Protein AF-A0A846HP30-F1 (afdb_monomer)

Nearest PDB structures (foldseek):
  5xkt-assembly1_B  TM=9.810E-01  e=1.818E-07  Klebsiella pneumoniae subsp. rhinoscleromatis SB3432
  4hi0-assembly1_F  TM=8.805E-01  e=5.257E-05  Helicobacter pylori 26695
  1ng1-assembly1_A  TM=4.814E-01  e=5.343E+00  Thermus aquaticus
  2ffh-assembly1_A  TM=5.112E-01  e=6.933E+00  Thermus aquaticus

InterPro domains:
  IPR003495 CobW/HypB/UreG, nucleotide-binding domain [PF02492] (8-78)
  IPR004400 Urease accessory protein UreG [PTHR31715] (8-79)
  IPR027417 P-loop containing nucleoside triphosphate hydrolase [G3DSA:3.40.50.300] (8-79)

Mean predicted aligned error: 4.01 Å

pLDDT: mean 90.54, std 11.27, range [45.75, 97.69]

Organism: NCBI:txid1304833

Structure (mmCIF, N/CA/C/O backbone):
data_AF-A0A846HP30-F1
#
_entry.id   AF-A0A846HP30-F1
#
loop_
_atom_site.group_PDB
_atom_site.id
_atom_site.type_symbol
_atom_site.label_atom_id
_atom_site.label_alt_id
_atom_site.label_comp_id
_atom_site.label_asym_id
_atom_site.label_entity_id
_atom_site.label_seq_id
_atom_site.pdbx_PDB_ins_code
_atom_site.Cartn_x
_atom_site.Cartn_y
_atom_site.Cartn_z
_atom_site.occupancy
_atom_site.B_iso_or_equiv
_atom_site.auth_seq_id
_atom_site.auth_comp_id
_atom_site.auth_asym_id
_atom_site.auth_atom_id
_atom_site.pdbx_PDB_model_num
ATOM 1 N N . MET A 1 1 ? 9.093 17.611 -6.380 1.00 45.75 1 MET A N 1
ATOM 2 C CA . MET A 1 1 ? 8.621 16.208 -6.385 1.00 45.75 1 MET A CA 1
ATOM 3 C C . MET A 1 1 ? 8.299 15.698 -4.975 1.00 45.75 1 MET A C 1
ATOM 5 O O . MET A 1 1 ? 7.254 15.092 -4.816 1.00 45.75 1 MET A O 1
ATOM 9 N N . TYR A 1 2 ? 9.090 16.030 -3.942 1.00 48.38 2 TYR A N 1
ATOM 10 C CA . TYR A 1 2 ? 8.841 15.603 -2.548 1.00 48.38 2 TYR A CA 1
ATOM 11 C C . TYR A 1 2 ? 7.573 16.161 -1.870 1.00 48.38 2 TYR A C 1
ATOM 13 O O . TYR A 1 2 ? 6.944 15.467 -1.080 1.00 48.38 2 TYR A O 1
ATOM 21 N N . THR A 1 3 ? 7.146 17.388 -2.176 1.00 52.72 3 THR A N 1
ATOM 22 C CA . THR A 1 3 ? 5.976 18.006 -1.519 1.00 52.72 3 THR A CA 1
ATOM 23 C C . THR A 1 3 ? 4.628 17.422 -1.956 1.00 52.72 3 THR A C 1
ATOM 25 O O . THR A 1 3 ? 3.675 17.464 -1.186 1.00 52.72 3 THR A O 1
ATOM 28 N N . GLY A 1 4 ? 4.535 16.854 -3.165 1.00 54.75 4 GLY A N 1
ATOM 29 C CA . GLY A 1 4 ? 3.291 16.271 -3.684 1.00 54.75 4 GLY A CA 1
ATOM 30 C C . GLY A 1 4 ? 2.993 14.866 -3.149 1.00 54.75 4 GLY A C 1
ATOM 31 O O . GLY A 1 4 ? 1.837 14.548 -2.884 1.00 54.75 4 GLY A O 1
ATOM 32 N N . ILE A 1 5 ? 4.035 14.054 -2.940 1.00 58.38 5 ILE A N 1
ATOM 33 C CA . ILE A 1 5 ? 3.927 12.679 -2.421 1.00 58.38 5 ILE A CA 1
ATOM 34 C C . ILE A 1 5 ? 3.408 12.698 -0.975 1.00 58.38 5 ILE A C 1
ATOM 36 O O . ILE A 1 5 ? 2.473 11.980 -0.628 1.00 58.38 5 ILE A O 1
ATOM 40 N N . LEU A 1 6 ? 3.909 13.631 -0.158 1.00 64.19 6 LEU A N 1
ATOM 41 C CA . LEU A 1 6 ? 3.519 13.740 1.249 1.00 64.19 6 LEU A CA 1
ATOM 42 C C . LEU A 1 6 ? 2.038 14.087 1.459 1.00 64.19 6 LEU A C 1
ATOM 44 O O . LEU A 1 6 ? 1.446 13.610 2.423 1.00 64.19 6 LEU A O 1
ATOM 48 N N . LEU A 1 7 ? 1.415 14.886 0.582 1.00 79.12 7 LEU A N 1
ATOM 49 C CA . LEU A 1 7 ? 0.015 15.297 0.764 1.00 79.12 7 LEU A CA 1
ATOM 50 C C . LEU A 1 7 ? -0.959 14.129 0.597 1.00 79.12 7 LEU A C 1
ATOM 52 O O . LEU A 1 7 ? -1.865 13.964 1.416 1.00 79.12 7 LEU A O 1
ATOM 56 N N . LYS A 1 8 ? -0.758 13.299 -0.434 1.00 89.00 8 LYS A N 1
ATOM 57 C CA . LYS A 1 8 ? -1.588 12.109 -0.653 1.00 89.00 8 LYS A CA 1
ATOM 58 C C . LYS A 1 8 ? -1.430 11.139 0.515 1.00 89.00 8 LYS A C 1
ATOM 60 O O . LYS A 1 8 ? -2.427 10.729 1.108 1.00 89.00 8 LYS A O 1
ATOM 65 N N . THR A 1 9 ? -0.194 10.807 0.873 1.00 89.88 9 THR A N 1
ATOM 66 C CA . THR A 1 9 ? 0.083 9.805 1.908 1.00 89.88 9 THR A CA 1
ATOM 67 C C . THR A 1 9 ? -0.387 10.282 3.286 1.00 89.88 9 THR A C 1
ATOM 69 O O . THR A 1 9 ? -0.994 9.509 4.026 1.00 89.88 9 THR A O 1
ATOM 72 N N . ALA A 1 10 ? -0.253 11.575 3.607 1.00 92.00 10 ALA A N 1
ATOM 73 C CA . ALA A 1 10 ? -0.804 12.155 4.835 1.00 92.00 10 ALA A CA 1
ATOM 74 C C . ALA A 1 10 ? -2.342 12.105 4.890 1.00 92.00 10 ALA A C 1
ATOM 76 O O . ALA A 1 10 ? -2.905 11.796 5.944 1.00 92.00 10 ALA A O 1
ATOM 77 N N . ALA A 1 11 ? -3.032 12.360 3.772 1.00 94.81 11 ALA A N 1
ATOM 78 C CA . ALA A 1 11 ? -4.488 12.225 3.712 1.00 94.81 11 ALA A CA 1
ATOM 79 C C . ALA A 1 11 ? -4.926 10.776 3.993 1.00 94.81 11 ALA A C 1
ATOM 81 O O . ALA A 1 11 ? -5.828 10.550 4.801 1.00 94.81 11 ALA A O 1
ATOM 82 N N . VAL A 1 12 ? -4.224 9.793 3.413 1.00 96.50 12 VAL A N 1
ATOM 83 C CA . VAL A 1 12 ? -4.480 8.363 3.658 1.00 96.50 12 VAL A CA 1
ATOM 84 C C . VAL A 1 12 ? -4.273 7.998 5.132 1.00 96.50 12 VAL A C 1
ATOM 86 O O . VAL A 1 12 ? -5.104 7.278 5.689 1.00 96.50 12 VAL A O 1
ATOM 89 N N . VAL A 1 13 ? -3.241 8.530 5.805 1.00 96.94 13 VAL A N 1
ATOM 90 C CA . VAL A 1 13 ? -3.050 8.340 7.260 1.00 96.94 13 VAL A CA 1
ATOM 91 C C . VAL A 1 13 ? -4.279 8.809 8.040 1.00 96.94 13 VAL A C 1
ATOM 93 O O . VAL A 1 13 ? -4.774 8.075 8.899 1.00 96.94 13 VAL A O 1
ATOM 96 N N . GLY A 1 14 ? -4.768 10.020 7.753 1.00 96.38 14 GLY A N 1
ATOM 97 C CA . GLY A 1 14 ? -5.939 10.591 8.422 1.00 96.38 14 GLY A CA 1
ATOM 98 C C . GLY A 1 14 ? -7.184 9.723 8.242 1.00 96.38 14 GLY A C 1
ATOM 99 O O . GLY A 1 14 ? -7.843 9.372 9.223 1.00 96.38 14 GLY A O 1
ATOM 100 N N . SER A 1 15 ? -7.453 9.298 7.006 1.00 96.75 15 SER A N 1
ATOM 101 C CA . SER A 1 15 ? -8.564 8.398 6.688 1.00 96.75 15 SER A CA 1
ATOM 102 C C . SER A 1 15 ? -8.444 7.055 7.411 1.00 96.75 15 SER A C 1
ATOM 104 O O . SER A 1 15 ? -9.406 6.618 8.040 1.00 96.75 15 SER A O 1
ATOM 106 N N . CYS A 1 16 ? -7.268 6.418 7.394 1.00 97.69 16 CYS A N 1
ATOM 107 C CA . CYS A 1 16 ? -7.054 5.138 8.075 1.00 97.69 16 CYS A CA 1
ATOM 108 C C . CYS A 1 16 ? -7.328 5.253 9.575 1.00 97.69 16 CYS A C 1
ATOM 110 O O . CYS A 1 16 ? -8.089 4.459 10.122 1.00 97.69 16 CYS A O 1
ATOM 112 N N . LYS A 1 17 ? -6.777 6.275 10.241 1.00 96.56 17 LYS A N 1
ATOM 113 C CA . LYS A 1 17 ? -6.980 6.477 11.683 1.00 96.56 17 LYS A CA 1
ATOM 114 C C . LYS A 1 17 ? -8.447 6.714 12.042 1.00 96.56 17 LYS A C 1
ATOM 116 O O . LYS A 1 17 ? -8.892 6.199 13.059 1.00 96.56 17 LYS A O 1
ATOM 121 N N . GLY A 1 18 ? -9.199 7.428 11.202 1.00 97.31 18 GLY A N 1
ATOM 122 C CA . GLY A 1 18 ? -10.628 7.669 11.425 1.00 97.31 18 GLY A CA 1
ATOM 123 C C . GLY A 1 18 ? -11.535 6.462 11.149 1.00 97.31 18 GLY A C 1
ATOM 124 O O . GLY A 1 18 ? -12.638 6.396 11.686 1.00 97.31 18 GLY A O 1
ATOM 125 N N . MET A 1 19 ? -11.096 5.512 10.316 1.00 97.25 19 MET A N 1
ATOM 126 C CA . MET A 1 19 ? -11.932 4.398 9.843 1.00 97.25 19 MET A CA 1
ATOM 127 C C . MET A 1 19 ? -11.573 3.038 10.449 1.00 97.25 19 MET A C 1
ATOM 129 O O . MET A 1 19 ? -12.455 2.188 10.566 1.00 97.25 19 MET A O 1
ATOM 133 N N . ARG A 1 20 ? -10.317 2.824 10.862 1.00 96.69 20 ARG A N 1
ATOM 134 C CA . ARG A 1 20 ? -9.787 1.506 11.268 1.00 96.69 20 ARG A CA 1
ATOM 135 C C . ARG A 1 20 ? -10.490 0.846 12.455 1.00 96.69 20 ARG A C 1
ATOM 137 O O . ARG A 1 20 ? -10.374 -0.359 12.622 1.00 96.69 20 ARG A O 1
ATOM 144 N N . GLU A 1 21 ? -11.186 1.621 13.285 1.00 96.44 21 GLU A N 1
ATOM 145 C CA . GLU A 1 21 ? -11.947 1.091 14.427 1.00 96.44 21 GLU A CA 1
ATOM 146 C C . GLU A 1 21 ? -13.323 0.553 14.017 1.00 96.44 21 GLU A C 1
ATOM 148 O O . GLU A 1 21 ? -13.900 -0.272 14.719 1.00 96.44 21 GLU A O 1
ATOM 153 N N . LYS A 1 22 ? -13.861 1.024 12.887 1.00 97.62 22 LYS A N 1
ATOM 154 C CA . LYS A 1 22 ? -15.215 0.690 12.417 1.00 97.62 22 LYS A CA 1
ATOM 155 C C . LYS A 1 22 ? -15.215 -0.245 11.217 1.00 97.62 22 LYS A C 1
ATOM 157 O O . LYS A 1 22 ? -16.194 -0.951 11.001 1.00 97.62 22 LYS A O 1
ATOM 162 N N . TYR A 1 23 ? -14.142 -0.233 10.433 1.00 97.50 23 TYR A N 1
ATOM 163 C CA . TYR A 1 23 ? -14.054 -0.959 9.176 1.00 97.50 23 TYR A CA 1
ATOM 164 C C . TYR A 1 23 ? -12.799 -1.823 9.131 1.00 97.50 23 TYR A C 1
ATOM 166 O O . TYR A 1 23 ? -11.722 -1.407 9.564 1.00 97.50 23 TYR A O 1
ATOM 174 N N . ASN A 1 24 ? -12.931 -3.012 8.542 1.00 96.19 24 ASN A N 1
ATOM 175 C CA . ASN A 1 24 ? -11.784 -3.840 8.207 1.00 96.19 24 ASN A CA 1
ATOM 176 C C . ASN A 1 24 ? -11.166 -3.330 6.900 1.00 96.19 24 ASN A C 1
ATOM 178 O O . ASN A 1 24 ? -11.697 -3.589 5.824 1.00 96.19 24 ASN A O 1
ATOM 182 N N . ILE A 1 25 ? -10.095 -2.545 7.013 1.00 97.12 25 ILE A N 1
ATOM 183 C CA . ILE A 1 25 ? -9.426 -1.892 5.883 1.00 97.12 25 ILE A CA 1
ATOM 184 C C . ILE A 1 25 ? -7.943 -2.253 5.840 1.00 97.12 25 ILE A C 1
ATOM 186 O O . ILE A 1 25 ? -7.323 -2.466 6.885 1.00 97.12 25 ILE A O 1
ATOM 190 N N . ALA A 1 26 ? -7.393 -2.247 4.630 1.00 97.69 26 ALA A N 1
ATOM 191 C CA . ALA A 1 26 ? -5.974 -2.372 4.325 1.00 97.69 26 ALA A CA 1
ATOM 192 C C . ALA A 1 26 ? -5.588 -1.346 3.244 1.00 97.69 26 ALA A C 1
ATOM 194 O O . ALA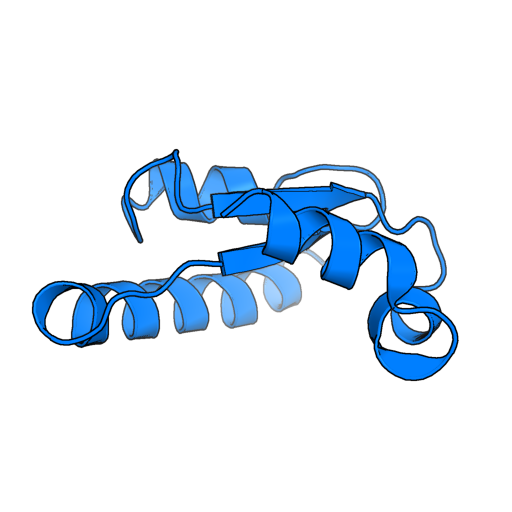 A 1 26 ? -6.463 -0.780 2.581 1.00 97.69 26 ALA A O 1
ATOM 195 N N . VAL A 1 27 ? -4.292 -1.070 3.086 1.00 97.50 27 VAL A N 1
ATOM 196 C CA . VAL A 1 27 ? -3.774 -0.113 2.097 1.00 97.50 27 VAL A CA 1
ATOM 197 C C . VAL A 1 27 ? -2.729 -0.780 1.214 1.00 97.50 27 VAL A C 1
ATOM 199 O O . VAL A 1 27 ? -1.737 -1.299 1.719 1.00 97.50 27 VAL A O 1
ATOM 202 N N . VAL A 1 28 ? -2.927 -0.679 -0.103 1.00 96.44 28 VAL A N 1
ATOM 203 C CA . VAL A 1 28 ? -1.910 -0.995 -1.111 1.00 96.44 28 VAL A CA 1
ATOM 204 C C . VAL A 1 28 ? -1.341 0.313 -1.665 1.00 96.44 28 VAL A C 1
ATOM 206 O O . VAL A 1 28 ? -2.099 1.152 -2.164 1.00 96.44 28 VAL A O 1
ATOM 209 N N . THR A 1 29 ? -0.029 0.530 -1.549 1.00 94.88 29 THR A N 1
ATOM 210 C CA . THR A 1 29 ? 0.652 1.695 -2.138 1.00 94.88 29 THR A CA 1
ATOM 211 C C . THR A 1 29 ? 1.325 1.308 -3.445 1.00 94.88 29 THR A C 1
ATOM 213 O O . THR A 1 29 ? 2.012 0.299 -3.521 1.00 94.88 29 THR A O 1
ATOM 216 N N . ASN A 1 30 ? 1.115 2.120 -4.482 1.00 93.06 30 ASN A N 1
ATOM 217 C CA . ASN A 1 30 ? 1.839 2.006 -5.743 1.00 93.06 30 ASN A CA 1
ATOM 218 C C . ASN A 1 30 ? 3.043 2.939 -5.679 1.00 93.06 30 ASN A C 1
ATOM 220 O O . ASN A 1 30 ? 2.900 4.147 -5.889 1.00 93.06 30 ASN A O 1
ATOM 224 N N . ASP A 1 31 ? 4.206 2.380 -5.388 1.00 89.25 31 ASP A N 1
ATOM 225 C CA . ASP A 1 31 ? 5.472 3.094 -5.397 1.00 89.25 31 ASP A CA 1
ATOM 226 C C . ASP A 1 31 ? 6.194 2.807 -6.732 1.00 89.25 31 ASP A C 1
ATOM 228 O O . ASP A 1 31 ? 6.044 1.735 -7.315 1.00 89.25 31 ASP A O 1
ATOM 2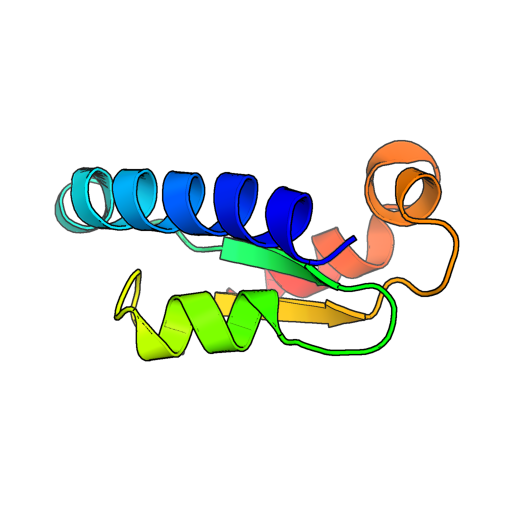32 N N . MET A 1 32 ? 6.938 3.766 -7.298 1.00 86.62 32 MET A N 1
ATOM 233 C CA . MET A 1 32 ? 7.577 3.553 -8.616 1.00 86.62 3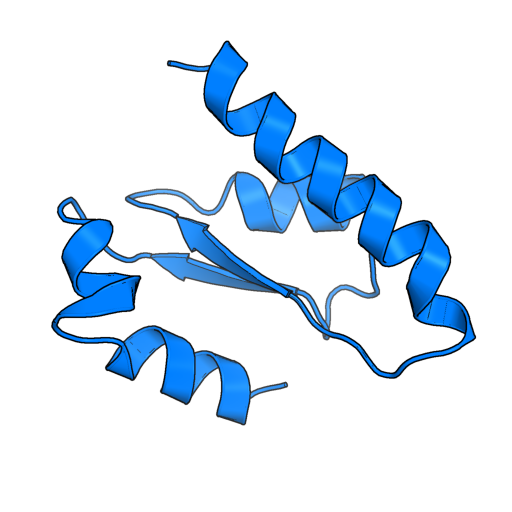2 MET A CA 1
ATOM 234 C C . MET A 1 32 ? 8.861 2.720 -8.533 1.00 86.62 32 MET A C 1
ATOM 236 O O . MET A 1 32 ? 9.058 1.814 -9.336 1.00 86.62 32 MET A O 1
ATOM 240 N N . TYR A 1 33 ? 9.746 3.062 -7.592 1.00 84.75 33 TYR A N 1
ATOM 241 C CA . TYR A 1 33 ? 11.100 2.493 -7.473 1.00 84.75 33 TYR A CA 1
ATOM 242 C C . TYR A 1 33 ? 11.555 2.315 -6.018 1.00 84.75 33 TYR A C 1
ATOM 244 O O . TYR A 1 33 ? 12.719 2.024 -5.757 1.00 84.75 33 TYR A O 1
ATOM 252 N N . THR A 1 34 ? 10.678 2.603 -5.063 1.00 88.12 34 THR A N 1
ATOM 253 C CA . THR A 1 34 ? 10.959 2.554 -3.627 1.00 88.12 34 THR A CA 1
ATOM 254 C C . THR A 1 34 ? 9.736 1.977 -2.917 1.00 88.12 34 THR A C 1
ATOM 256 O O . THR A 1 34 ? 8.814 1.514 -3.572 1.00 88.12 34 THR A O 1
ATOM 259 N N . GLN A 1 35 ? 9.708 1.995 -1.585 1.00 90.25 35 GLN A N 1
ATOM 260 C CA . GLN A 1 35 ? 8.512 1.678 -0.791 1.00 90.25 35 GLN A CA 1
ATOM 261 C C . GLN A 1 35 ? 8.255 2.772 0.253 1.00 90.25 35 GLN A C 1
ATOM 263 O O . GLN A 1 35 ? 7.895 2.506 1.404 1.00 90.25 35 GLN A O 1
ATOM 268 N N . GLU A 1 36 ? 8.560 4.019 -0.105 1.00 92.00 36 GLU A N 1
ATOM 269 C CA . GLU A 1 36 ? 8.546 5.134 0.840 1.00 92.00 36 GLU A CA 1
ATOM 270 C C . GLU A 1 36 ? 7.142 5.400 1.389 1.00 92.00 36 GLU A C 1
ATOM 272 O O . GLU A 1 36 ? 7.019 5.669 2.590 1.00 92.00 36 GLU A O 1
ATOM 277 N N . ASP A 1 37 ? 6.094 5.259 0.567 1.00 92.81 37 ASP A N 1
ATOM 278 C CA . ASP A 1 37 ? 4.712 5.485 0.999 1.00 92.81 37 ASP A CA 1
ATOM 279 C C . ASP A 1 37 ? 4.258 4.411 1.998 1.00 92.81 37 ASP A C 1
ATOM 281 O O . ASP A 1 37 ? 3.769 4.747 3.085 1.00 92.81 37 ASP A O 1
ATOM 285 N N . ALA A 1 38 ? 4.488 3.127 1.696 1.00 94.31 38 ALA A N 1
ATOM 286 C CA . ALA A 1 38 ? 4.179 2.021 2.609 1.00 94.31 38 ALA A CA 1
ATOM 287 C C . ALA A 1 38 ? 4.894 2.191 3.958 1.00 94.31 38 ALA A C 1
ATOM 289 O O . ALA A 1 38 ? 4.284 2.106 5.030 1.00 94.31 38 ALA A O 1
ATOM 290 N N . GLN A 1 39 ? 6.191 2.506 3.924 1.00 94.25 39 GL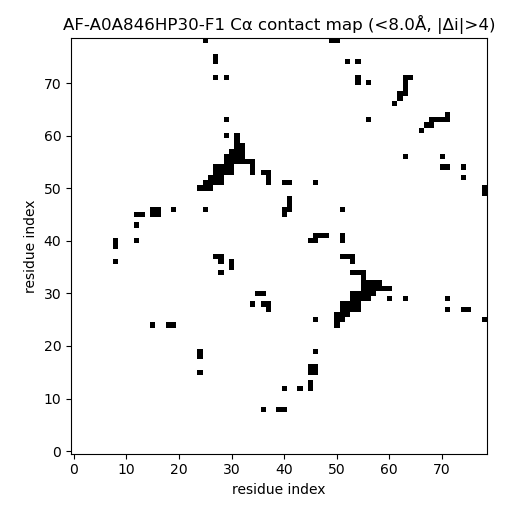N A N 1
ATOM 291 C CA . GLN A 1 39 ? 6.970 2.726 5.138 1.00 94.25 39 GLN A CA 1
ATOM 292 C C . GLN A 1 39 ? 6.507 3.957 5.920 1.00 94.25 39 GLN A C 1
ATOM 294 O O . GLN A 1 39 ? 6.517 3.945 7.153 1.00 94.25 39 GLN A O 1
ATOM 299 N N . PHE A 1 40 ? 6.098 5.028 5.238 1.00 94.50 40 PHE A N 1
ATOM 300 C CA . PHE A 1 40 ? 5.552 6.208 5.897 1.00 94.50 40 PHE A CA 1
ATOM 301 C C . PHE A 1 40 ? 4.247 5.882 6.632 1.00 94.50 40 PHE A C 1
ATOM 303 O O . PHE A 1 40 ? 4.080 6.295 7.785 1.00 94.50 40 PHE A O 1
ATOM 310 N N . LEU A 1 41 ? 3.348 5.110 6.013 1.00 95.56 41 LEU A N 1
ATOM 311 C CA . LEU A 1 41 ? 2.096 4.662 6.633 1.00 95.56 41 LEU A CA 1
ATOM 312 C C . LEU A 1 41 ? 2.354 3.792 7.870 1.00 95.56 41 LEU A C 1
ATOM 314 O O . LEU A 1 41 ? 1.720 4.011 8.909 1.00 95.56 41 LEU A O 1
ATOM 318 N N . MET A 1 42 ? 3.321 2.871 7.787 1.00 95.44 42 MET A N 1
ATOM 319 C CA . MET A 1 42 ? 3.749 2.039 8.917 1.00 95.44 42 MET A CA 1
ATOM 320 C C . MET A 1 42 ? 4.315 2.886 10.064 1.00 95.44 42 MET A C 1
ATOM 322 O O . MET A 1 42 ? 3.841 2.786 11.196 1.00 95.44 42 MET A O 1
ATOM 326 N N . ARG A 1 43 ? 5.268 3.789 9.781 1.00 95.44 43 ARG A N 1
ATOM 327 C CA . ARG A 1 43 ? 5.856 4.696 10.791 1.00 95.44 43 ARG A CA 1
ATOM 328 C C . ARG A 1 43 ? 4.818 5.621 11.426 1.00 95.44 43 ARG A C 1
ATOM 330 O O . ARG A 1 43 ? 4.914 5.934 12.607 1.00 95.44 43 ARG A O 1
ATOM 337 N N . SER A 1 44 ? 3.811 6.030 10.658 1.00 95.50 44 SER A N 1
ATOM 338 C CA . SER A 1 44 ? 2.706 6.872 11.136 1.00 95.50 44 SER A CA 1
ATOM 339 C C . SER A 1 44 ? 1.665 6.109 11.959 1.00 95.50 44 SER A C 1
ATOM 341 O O . SER A 1 44 ? 0.718 6.728 12.464 1.00 95.50 44 SER A O 1
ATOM 343 N 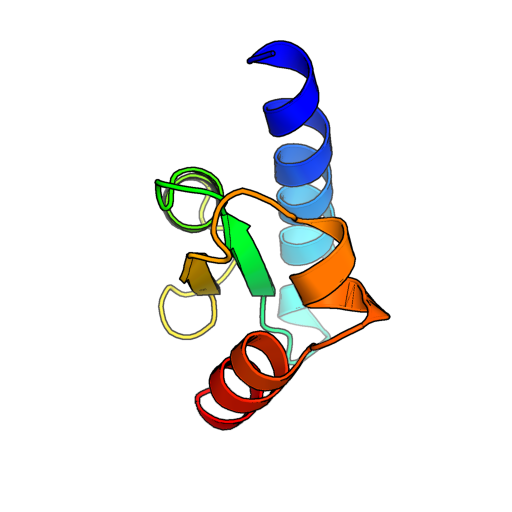N . GLN A 1 45 ? 1.813 4.783 12.068 1.00 96.69 45 GLN A N 1
ATOM 344 C CA . GLN A 1 45 ? 0.863 3.866 12.694 1.00 96.69 45 GLN A CA 1
ATOM 345 C C . GLN A 1 45 ? -0.550 4.056 12.128 1.00 96.69 45 GLN A C 1
ATOM 347 O O . GLN A 1 45 ? -1.523 4.171 12.882 1.00 96.69 45 GLN A O 1
ATOM 352 N N . ALA A 1 46 ? -0.660 4.175 10.799 1.00 97.12 46 ALA A N 1
ATOM 353 C CA . ALA A 1 46 ? -1.944 4.321 10.118 1.00 97.12 46 ALA A CA 1
ATOM 354 C C . ALA A 1 46 ? -2.818 3.073 10.344 1.00 97.12 46 ALA A C 1
ATOM 356 O O . ALA A 1 46 ? -3.940 3.189 10.841 1.00 97.12 46 ALA A O 1
ATOM 357 N N . LEU A 1 47 ? -2.253 1.893 10.083 1.00 97.56 47 LEU A N 1
ATOM 358 C CA . LEU A 1 47 ? -2.811 0.562 10.343 1.00 97.56 47 LEU A CA 1
ATOM 359 C C . LEU A 1 47 ? -1.719 -0.344 10.940 1.00 97.56 47 LEU A C 1
ATOM 361 O O . LEU A 1 47 ? -0.574 0.088 11.096 1.00 97.56 47 LEU A O 1
ATOM 365 N N . SER A 1 48 ? -2.072 -1.580 11.293 1.00 96.12 48 SER A N 1
ATOM 366 C CA . SER A 1 48 ? -1.091 -2.620 11.607 1.00 96.12 48 SER A CA 1
ATOM 367 C C . SER A 1 48 ? -0.286 -2.996 10.353 1.00 96.12 48 SER A C 1
ATOM 369 O O . SER A 1 48 ? -0.760 -2.827 9.230 1.00 96.12 48 SER A O 1
ATOM 371 N N . GLY A 1 49 ? 0.963 -3.436 10.533 1.00 94.50 49 GLY A N 1
ATOM 372 C CA . GLY A 1 49 ? 1.896 -3.649 9.417 1.00 94.50 49 GLY A CA 1
ATOM 373 C C . GLY A 1 49 ? 1.454 -4.737 8.435 1.00 94.50 49 GLY A C 1
ATOM 374 O O . GLY A 1 49 ? 1.697 -4.614 7.245 1.00 94.50 49 GLY A O 1
ATOM 375 N N . ASP A 1 50 ? 0.724 -5.741 8.915 1.00 95.44 50 ASP A N 1
ATOM 376 C CA . ASP A 1 50 ? 0.084 -6.798 8.119 1.00 95.44 50 ASP A CA 1
ATOM 377 C C . ASP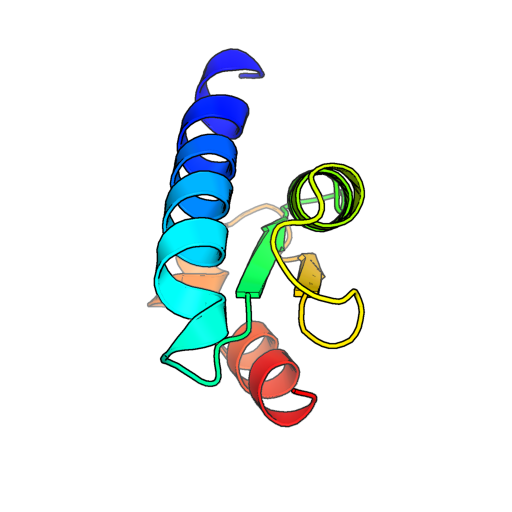 A 1 50 ? -1.062 -6.293 7.224 1.00 95.44 50 ASP A C 1
ATOM 379 O O . ASP A 1 50 ? -1.581 -7.048 6.414 1.00 95.44 50 ASP A O 1
ATOM 383 N N . ARG A 1 51 ? -1.458 -5.018 7.347 1.00 97.31 51 ARG A N 1
ATOM 384 C CA . ARG A 1 51 ? -2.524 -4.380 6.555 1.00 97.31 51 ARG A CA 1
ATOM 385 C C . ARG A 1 51 ? -2.013 -3.295 5.609 1.00 97.31 51 ARG A C 1
ATOM 387 O O . ARG A 1 51 ? -2.807 -2.509 5.087 1.00 97.31 51 ARG A O 1
ATOM 394 N N . ILE A 1 52 ? -0.698 -3.187 5.439 1.00 97.31 52 ILE A N 1
ATOM 395 C CA .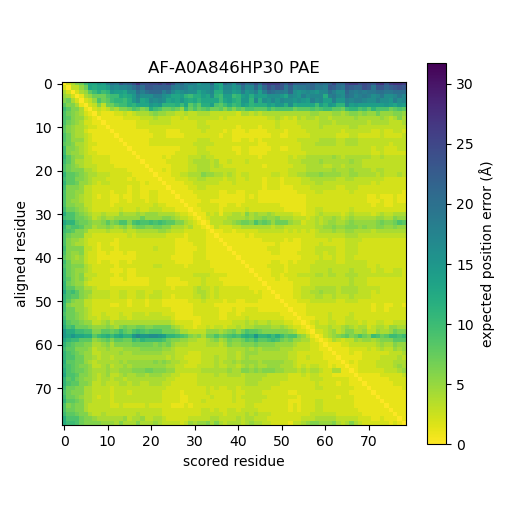 ILE A 1 52 ? -0.060 -2.202 4.563 1.00 97.31 52 ILE A CA 1
ATOM 396 C C . ILE A 1 52 ? 0.898 -2.950 3.644 1.00 97.31 52 ILE A C 1
ATOM 398 O O . ILE A 1 52 ? 1.864 -3.544 4.115 1.00 97.31 52 ILE A O 1
ATOM 402 N N . LEU A 1 53 ? 0.662 -2.876 2.336 1.00 96.06 53 LEU A N 1
ATOM 403 C CA . LEU A 1 53 ? 1.505 -3.520 1.335 1.00 96.06 53 LEU A CA 1
ATOM 404 C C . LEU A 1 53 ? 1.931 -2.508 0.270 1.00 96.06 53 LEU A C 1
ATOM 406 O O . LEU A 1 53 ? 1.094 -1.834 -0.323 1.00 96.06 53 LEU A O 1
ATOM 410 N N . GLY A 1 54 ? 3.235 -2.384 0.035 1.00 94.12 54 GLY A N 1
ATOM 411 C CA . GLY A 1 54 ? 3.769 -1.578 -1.062 1.00 94.12 54 GLY A CA 1
ATOM 412 C C . GLY A 1 54 ? 4.060 -2.447 -2.278 1.00 94.12 54 GLY A C 1
ATOM 413 O O . GLY A 1 54 ? 4.707 -3.486 -2.142 1.00 94.12 54 GLY A O 1
ATOM 414 N N . VAL A 1 55 ? 3.608 -2.023 -3.457 1.00 93.81 55 VAL A N 1
ATOM 415 C CA . VAL A 1 55 ? 3.954 -2.634 -4.744 1.00 93.81 55 VAL A CA 1
ATOM 416 C C . VAL A 1 55 ? 4.807 -1.679 -5.569 1.00 93.81 55 VAL A C 1
ATOM 418 O O . VAL A 1 55 ? 4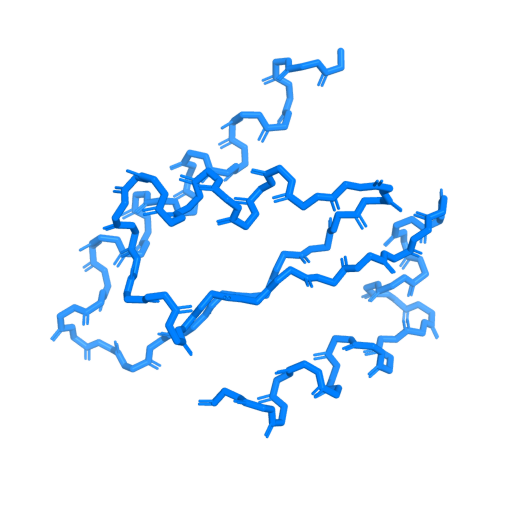.477 -0.505 -5.742 1.00 93.81 55 VAL A O 1
ATOM 421 N N . GLU A 1 56 ? 5.911 -2.201 -6.099 1.00 92.44 56 GLU A N 1
ATOM 422 C CA . GLU A 1 56 ? 6.801 -1.463 -6.991 1.00 92.44 56 GLU A CA 1
ATOM 423 C C . GLU A 1 56 ? 6.308 -1.589 -8.433 1.00 92.44 56 GLU A C 1
ATOM 425 O O . GLU A 1 56 ? 6.434 -2.630 -9.068 1.00 92.44 56 GLU A O 1
ATOM 430 N N . THR A 1 57 ? 5.710 -0.521 -8.944 1.00 87.38 57 THR A N 1
ATOM 431 C CA . THR A 1 57 ? 4.966 -0.502 -10.215 1.00 87.38 57 THR A CA 1
ATOM 432 C C . THR A 1 57 ? 5.796 -0.082 -11.428 1.00 87.38 57 THR A C 1
ATOM 434 O O . THR A 1 57 ? 5.305 -0.092 -12.559 1.00 87.38 57 THR A O 1
ATOM 437 N N . GLY A 1 58 ? 7.059 0.296 -11.216 1.00 85.31 58 GLY A N 1
ATOM 438 C CA . GLY A 1 58 ? 7.932 0.817 -12.262 1.00 85.31 58 GLY A CA 1
ATOM 439 C C . GLY A 1 58 ? 7.547 2.229 -12.725 1.00 85.31 58 GLY A C 1
ATOM 440 O O . GLY A 1 58 ? 6.858 2.983 -12.041 1.00 85.31 58 GLY A O 1
ATOM 441 N N . GLY A 1 59 ? 8.033 2.626 -13.905 1.00 82.38 59 GLY A N 1
ATOM 442 C CA . GLY A 1 59 ? 7.991 4.023 -14.360 1.00 82.38 59 GLY A CA 1
ATOM 443 C C . GLY A 1 59 ? 6.662 4.535 -14.931 1.00 82.38 59 GLY A C 1
ATOM 444 O O . GLY A 1 59 ? 6.541 5.737 -15.156 1.00 82.38 59 GLY A O 1
ATOM 445 N N . CYS A 1 60 ? 5.676 3.669 -15.186 1.00 87.12 60 CYS A N 1
ATOM 446 C CA . CYS A 1 60 ? 4.383 4.056 -15.768 1.00 87.12 60 CYS A CA 1
ATOM 447 C C . CYS A 1 60 ? 3.252 3.857 -14.743 1.00 87.12 60 CYS A C 1
ATOM 449 O O . CYS A 1 60 ? 2.562 2.839 -14.774 1.00 87.12 60 CYS A O 1
ATOM 451 N N . PRO A 1 61 ? 3.016 4.824 -13.835 1.00 84.81 61 PRO A N 1
ATOM 452 C CA . PRO A 1 61 ? 2.059 4.661 -12.740 1.00 84.81 61 PRO A CA 1
ATOM 453 C C . PRO A 1 61 ? 0.620 4.530 -13.239 1.00 84.81 61 PRO A C 1
ATOM 455 O O . PRO A 1 61 ? -0.194 3.918 -12.561 1.00 84.81 61 PRO A O 1
ATOM 458 N N . HIS A 1 62 ? 0.295 5.105 -14.405 1.00 91.25 62 HIS A N 1
ATOM 459 C CA . HIS A 1 62 ? -1.035 4.974 -14.998 1.00 91.25 62 HIS A CA 1
ATOM 460 C C . HIS A 1 62 ? -1.326 3.521 -15.385 1.00 91.25 62 HIS A C 1
ATOM 462 O O . HIS A 1 62 ? -2.428 3.059 -15.108 1.00 91.25 62 HIS A O 1
ATOM 468 N N . THR A 1 63 ? -0.322 2.787 -15.883 1.00 91.62 63 THR A N 1
ATOM 469 C CA . THR A 1 63 ? -0.442 1.370 -16.234 1.00 91.62 63 THR A CA 1
ATOM 470 C C . THR A 1 63 ? -0.912 0.569 -15.037 1.00 91.62 63 THR A C 1
ATOM 472 O O . THR A 1 63 ? -1.953 -0.073 -15.117 1.00 91.62 63 THR A O 1
ATOM 475 N N . ALA A 1 64 ? -0.239 0.726 -13.896 1.00 90.75 64 ALA A N 1
ATOM 476 C CA . ALA A 1 64 ? -0.526 -0.033 -12.683 1.00 90.75 64 ALA A CA 1
ATOM 477 C C . ALA A 1 64 ? -1.940 0.165 -12.104 1.00 90.75 64 ALA A C 1
ATOM 479 O O . ALA A 1 64 ? -2.387 -0.638 -11.284 1.00 90.75 64 ALA A O 1
ATOM 480 N N . ILE A 1 65 ? -2.647 1.232 -12.496 1.00 90.50 65 ILE A N 1
ATOM 481 C CA . ILE A 1 65 ? -4.002 1.541 -12.010 1.00 90.50 65 ILE A CA 1
ATOM 482 C C . ILE A 1 65 ? -5.072 1.568 -13.111 1.00 90.50 65 ILE A C 1
ATOM 484 O O . ILE A 1 65 ? -6.243 1.781 -12.795 1.00 90.50 65 ILE A O 1
ATOM 488 N N . ARG A 1 66 ? -4.701 1.418 -14.388 1.00 92.25 66 ARG A N 1
ATOM 489 C CA . ARG A 1 66 ? -5.631 1.494 -15.528 1.00 92.25 66 ARG A CA 1
ATOM 490 C C . ARG A 1 66 ? -5.433 0.349 -16.498 1.00 92.25 66 ARG A C 1
ATOM 492 O O . ARG A 1 66 ? -6.342 -0.456 -16.662 1.00 92.25 66 ARG A O 1
ATOM 499 N N . GLU A 1 67 ? -4.285 0.314 -17.165 1.00 94.81 67 GLU A N 1
ATOM 500 C CA . GLU A 1 67 ? -4.063 -0.614 -18.273 1.00 94.81 67 GLU A CA 1
ATOM 501 C C . GLU A 1 67 ? -3.734 -2.037 -17.793 1.00 94.81 67 GLU A C 1
ATOM 503 O O . GLU A 1 67 ? -4.185 -3.000 -18.407 1.00 94.81 67 GLU A O 1
ATOM 508 N N . ASP A 1 68 ? -3.002 -2.174 -16.686 1.00 92.69 68 ASP A N 1
ATOM 509 C CA . ASP A 1 68 ? -2.656 -3.453 -16.065 1.00 92.69 68 ASP A CA 1
ATOM 510 C C . ASP A 1 68 ? -2.567 -3.310 -14.538 1.00 92.69 68 ASP A C 1
ATOM 512 O O . ASP A 1 68 ? -1.568 -2.857 -13.981 1.00 92.69 68 ASP A O 1
ATOM 516 N N . ALA A 1 69 ? -3.635 -3.719 -13.852 1.00 94.00 69 ALA A N 1
ATOM 517 C CA . ALA A 1 69 ? -3.720 -3.706 -12.393 1.00 94.00 69 ALA A CA 1
ATOM 518 C C . ALA A 1 69 ? -3.347 -5.053 -11.747 1.00 94.00 69 ALA A C 1
ATOM 520 O O . ALA A 1 69 ? -3.607 -5.243 -10.557 1.00 94.00 69 ALA A O 1
ATOM 521 N N . SER A 1 70 ? -2.761 -5.997 -12.493 1.00 94.50 70 SER A N 1
ATOM 522 C CA . SER A 1 70 ? -2.483 -7.362 -12.014 1.00 94.50 70 SER A CA 1
ATOM 523 C C . SER A 1 70 ? -1.679 -7.392 -10.710 1.00 94.50 70 SER A C 1
ATOM 525 O O . SER A 1 70 ? -2.044 -8.113 -9.784 1.00 94.50 70 SER A O 1
ATOM 527 N N . MET A 1 71 ? -0.652 -6.545 -10.589 1.00 93.25 71 MET A N 1
ATOM 528 C CA . MET A 1 71 ? 0.159 -6.427 -9.370 1.00 93.25 71 MET A CA 1
ATOM 529 C C . MET A 1 71 ? -0.664 -5.968 -8.161 1.00 93.25 71 MET A C 1
ATOM 531 O O . MET A 1 71 ? -0.491 -6.488 -7.062 1.00 93.25 71 MET A O 1
ATOM 535 N N . ASN A 1 72 ? -1.586 -5.022 -8.364 1.00 94.12 72 ASN A N 1
ATOM 536 C CA . ASN A 1 72 ? -2.473 -4.541 -7.307 1.00 94.12 72 ASN A CA 1
ATOM 537 C C . ASN A 1 72 ? -3.481 -5.613 -6.883 1.00 94.12 72 ASN A C 1
ATOM 539 O O . ASN A 1 72 ? -3.730 -5.781 -5.694 1.00 94.12 72 ASN A O 1
ATOM 543 N N . LEU A 1 73 ? -4.036 -6.362 -7.836 1.00 95.31 73 LEU A N 1
ATOM 544 C CA . LEU A 1 73 ? -4.962 -7.457 -7.539 1.00 95.31 73 LEU A CA 1
ATOM 545 C C . LEU A 1 73 ? -4.266 -8.581 -6.761 1.00 95.31 73 LEU A C 1
ATOM 547 O O . LEU A 1 73 ? -4.781 -9.015 -5.735 1.00 95.31 73 LEU A O 1
ATOM 551 N N . ALA A 1 74 ? -3.058 -8.972 -7.173 1.00 95.56 74 ALA A N 1
ATOM 552 C CA . ALA A 1 74 ? -2.255 -9.964 -6.459 1.00 95.56 74 ALA A CA 1
ATOM 553 C C . ALA A 1 74 ? -1.852 -9.505 -5.044 1.00 95.56 74 ALA A C 1
ATOM 555 O O . ALA A 1 74 ? -1.719 -10.326 -4.140 1.00 95.56 74 ALA A O 1
ATOM 556 N N . ALA A 1 75 ? -1.648 -8.200 -4.842 1.00 95.12 75 ALA A N 1
ATOM 557 C CA . ALA A 1 75 ? -1.404 -7.618 -3.525 1.00 95.12 75 ALA A CA 1
ATOM 558 C C . ALA A 1 75 ? -2.654 -7.664 -2.632 1.00 95.12 75 ALA A C 1
ATOM 560 O O . ALA A 1 75 ? -2.548 -7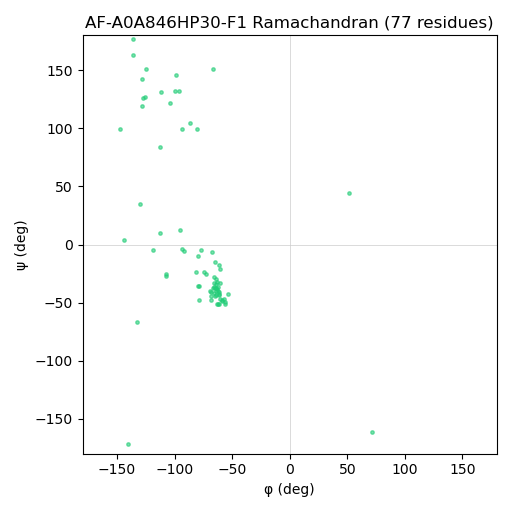.971 -1.449 1.00 95.12 75 ALA A O 1
ATOM 561 N N . ILE A 1 76 ? -3.837 -7.403 -3.194 1.00 95.38 76 ILE A N 1
ATOM 562 C CA . ILE A 1 76 ? -5.111 -7.490 -2.465 1.00 95.38 76 ILE A CA 1
ATOM 563 C C . ILE A 1 76 ? -5.384 -8.924 -1.998 1.00 95.38 76 ILE A C 1
ATOM 565 O O . ILE A 1 76 ? -5.862 -9.105 -0.888 1.00 95.38 76 ILE A O 1
ATOM 569 N N . GLU A 1 77 ? -5.050 -9.941 -2.795 1.00 96.00 77 GLU A N 1
ATOM 570 C CA . GLU A 1 77 ? -5.229 -11.353 -2.411 1.00 96.00 77 GLU A CA 1
ATOM 571 C C . GLU A 1 77 ? -4.363 -11.794 -1.215 1.00 96.00 77 GLU A C 1
ATOM 573 O O . GLU A 1 77 ? -4.619 -12.845 -0.628 1.00 96.00 77 GLU A O 1
ATOM 578 N N . GLN A 1 78 ? -3.344 -11.012 -0.842 1.00 93.81 78 GLN A N 1
ATOM 579 C CA . GLN A 1 78 ? -2.454 -11.294 0.293 1.00 93.81 78 GLN A CA 1
ATOM 580 C C . GLN A 1 78 ? -2.914 -10.651 1.614 1.00 93.81 78 GLN A C 1
ATOM 582 O O . GLN A 1 78 ? -2.278 -10.895 2.642 1.00 93.81 78 GLN A O 1
ATOM 587 N N . LEU A 1 79 ? -3.968 -9.825 1.588 1.00 92.12 79 LEU A N 1
ATOM 588 C CA . LEU A 1 79 ? -4.456 -9.000 2.704 1.00 92.12 79 LEU A CA 1
ATOM 589 C C . LEU A 1 79 ? -5.827 -9.470 3.211 1.00 92.12 79 LEU A C 1
ATOM 591 O O . LEU A 1 79 ? -6.042 -9.400 4.443 1.00 92.12 79 LEU A O 1
#

Foldseek 3Di:
DVVVLCVVLVVLLVVLQVPVVPDDAADEAAAAADQVSLVVSVVSCSDDNQRGHYDHPHDCSCCCVPVPVPRVVVVVVSD

Radius of gyration: 12.48 Å; Cα contacts (8 Å, |Δi|>4): 94; chains: 1; bounding box: 26×29×33 Å

Secondary structure (DSSP, 8-state):
-HHHHHHHHHHHHHHHHHHTTTS---EEEEESSS-HHHHHHHHTTSS-GGGEEEEE--S-HHHHHTT--HHHHHHHTT-

Sequence (79 aa):
MYTGILLKTAAVVGSCKGMREKYNIAVVTNDMYTQEDAQFLMRSQALSGDRILGVETGGCPHTAIREDASMNLAAIEQL

Solvent-accessible surface area (backbone atoms only — not comparable to full-atom values): 4685 Å² total; per-residue (Å²): 117,73,75,63,57,50,54,57,54,50,50,51,34,54,52,36,60,75,37,60,88,83,43,98,76,70,47,78,35,83,27,49,89,56,52,64,66,35,51,49,38,46,75,66,57,27,56,61,65,84,36,50,45,58,42,70,52,40,94,50,65,62,37,45,75,65,80,49,38,62,70,56,53,59,53,56,78,76,100